Protein AF-A0A735MT97-F1 (afdb_monomer_lite)

Foldseek 3Di:
DPPDPVVLVVVLVVQAVDDQCNDPVDNRTYAPCPPANPPDDDDQVVSQVRSFVNSVVDPQFPGKGWDWDADPVRDIDTDIDTDGD

Structure (mmCIF, N/CA/C/O backbone):
data_AF-A0A735MT97-F1
#
_entry.id   AF-A0A735MT97-F1
#
loop_
_atom_site.group_PDB
_atom_site.id
_atom_site.type_symbol
_atom_site.label_atom_id
_atom_site.label_alt_id
_atom_site.label_comp_id
_atom_site.label_asym_id
_atom_site.label_entity_id
_atom_site.label_seq_id
_atom_site.pdbx_PDB_ins_code
_atom_site.Cartn_x
_atom_site.Cartn_y
_atom_site.Cartn_z
_atom_site.occupancy
_atom_site.B_iso_or_equiv
_atom_site.auth_seq_id
_atom_s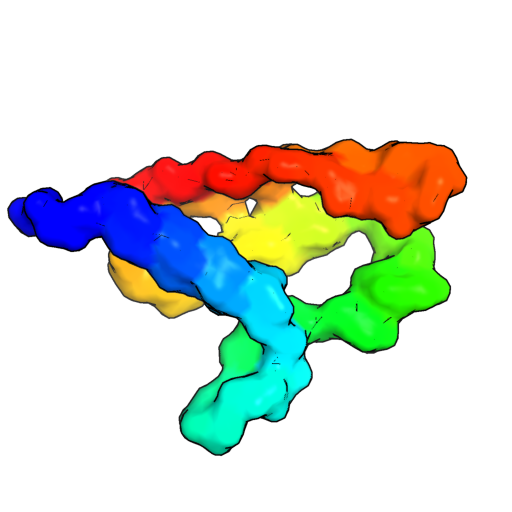ite.auth_comp_id
_atom_site.auth_asym_id
_atom_site.auth_atom_id
_atom_site.pdbx_PDB_model_num
ATOM 1 N N . ILE A 1 1 ? -11.577 11.826 18.853 1.00 40.75 1 ILE A N 1
ATOM 2 C CA . ILE A 1 1 ? -10.579 10.815 18.456 1.00 40.75 1 ILE A CA 1
ATOM 3 C C . ILE A 1 1 ? -9.639 11.485 17.472 1.00 40.75 1 ILE A C 1
ATOM 5 O O . ILE A 1 1 ? -9.994 11.704 16.331 1.00 40.75 1 ILE A O 1
ATOM 9 N N . THR A 1 2 ? -8.519 11.993 17.967 1.00 50.38 2 THR A N 1
ATOM 10 C CA . THR A 1 2 ? -7.477 12.615 17.141 1.00 50.38 2 THR A CA 1
ATOM 11 C C . THR A 1 2 ? -6.177 12.310 17.849 1.00 50.38 2 THR A C 1
ATOM 13 O O . THR A 1 2 ? -5.601 13.179 18.492 1.00 50.38 2 THR A O 1
ATOM 16 N N . ASP A 1 3 ? -5.768 11.048 17.820 1.00 54.19 3 ASP A N 1
ATOM 17 C CA . ASP A 1 3 ? -4.447 10.688 18.317 1.00 54.19 3 ASP A CA 1
ATOM 18 C C . ASP A 1 3 ? -3.551 10.474 17.097 1.00 54.19 3 ASP A C 1
ATOM 20 O O . ASP A 1 3 ? -3.333 9.376 16.609 1.00 54.19 3 ASP A O 1
ATOM 24 N N . ASN A 1 4 ? -3.121 11.615 16.554 1.00 73.94 4 ASN A N 1
ATOM 25 C CA . ASN A 1 4 ? -2.111 11.783 15.515 1.00 73.94 4 ASN A CA 1
ATOM 26 C C . ASN A 1 4 ? -2.465 11.302 14.079 1.00 73.94 4 ASN A C 1
ATOM 28 O O . ASN A 1 4 ? -2.167 10.165 13.715 1.00 73.94 4 ASN A O 1
ATOM 32 N N . PRO A 1 5 ? -2.954 12.186 13.179 1.00 76.25 5 PRO A N 1
ATOM 33 C CA . PRO A 1 5 ? -3.166 11.840 11.763 1.00 76.25 5 PRO A CA 1
ATOM 34 C C . PRO A 1 5 ? -1.885 11.373 11.046 1.00 76.25 5 PRO A C 1
ATOM 36 O O . PRO A 1 5 ? -1.957 10.672 10.037 1.00 76.25 5 PRO A O 1
ATOM 39 N N . HIS A 1 6 ? -0.701 11.717 11.568 1.00 82.44 6 HIS A N 1
ATOM 40 C CA . HIS A 1 6 ? 0.559 11.193 11.046 1.00 82.44 6 HIS A CA 1
ATOM 41 C C . HIS A 1 6 ? 0.777 9.718 11.392 1.00 82.44 6 HIS A C 1
ATOM 43 O O . HIS A 1 6 ? 1.409 9.024 10.602 1.00 82.44 6 HIS A O 1
ATOM 49 N N . ALA A 1 7 ? 0.242 9.230 12.516 1.00 85.88 7 ALA A N 1
ATOM 50 C CA . ALA A 1 7 ? 0.310 7.815 12.872 1.00 85.88 7 ALA A CA 1
ATOM 51 C C . ALA A 1 7 ? -0.507 6.975 11.882 1.00 85.88 7 ALA A C 1
ATOM 53 O O . ALA A 1 7 ? 0.020 6.024 11.319 1.00 85.88 7 ALA A O 1
ATOM 54 N N . VAL A 1 8 ? -1.729 7.409 11.550 1.00 86.81 8 VAL A N 1
ATOM 55 C CA . VAL A 1 8 ? -2.559 6.741 10.530 1.00 86.81 8 VAL A CA 1
ATOM 56 C C . VAL A 1 8 ? -1.855 6.728 9.170 1.00 86.81 8 VAL A C 1
ATOM 58 O O . VAL A 1 8 ? -1.796 5.698 8.501 1.00 86.81 8 VAL A O 1
ATOM 61 N N . ALA A 1 9 ? -1.263 7.855 8.763 1.00 87.88 9 ALA A N 1
ATOM 62 C CA . ALA A 1 9 ? -0.497 7.917 7.521 1.00 87.88 9 ALA A CA 1
ATOM 63 C C . ALA A 1 9 ? 0.724 6.977 7.536 1.00 87.88 9 ALA A C 1
ATOM 65 O O . ALA A 1 9 ? 1.046 6.374 6.511 1.00 87.88 9 ALA A O 1
ATOM 66 N N . GLN A 1 10 ? 1.392 6.841 8.683 1.00 89.75 10 GLN A N 1
ATOM 67 C CA . GLN A 1 10 ? 2.530 5.944 8.852 1.00 89.75 10 GLN A CA 1
ATOM 68 C C . GLN A 1 10 ? 2.103 4.474 8.799 1.00 89.75 10 GLN A C 1
ATOM 70 O O . GLN A 1 10 ? 2.748 3.701 8.096 1.00 89.75 10 GLN A O 1
ATOM 75 N N . ASP A 1 11 ? 1.004 4.099 9.448 1.00 89.75 11 ASP A N 1
ATOM 76 C CA . ASP A 1 11 ? 0.462 2.736 9.403 1.00 89.75 11 ASP A CA 1
ATOM 77 C C . ASP A 1 11 ? 0.090 2.336 7.974 1.00 89.75 11 ASP A C 1
ATOM 79 O O . ASP A 1 11 ? 0.464 1.260 7.502 1.00 89.75 11 ASP A O 1
ATOM 83 N N . VAL A 1 12 ? -0.565 3.240 7.241 1.00 91.00 12 VAL A N 1
ATOM 84 C CA . VAL A 1 12 ? -0.886 3.044 5.822 1.00 91.00 12 VAL A CA 1
ATOM 85 C C . VAL A 1 12 ? 0.386 2.891 4.986 1.00 91.00 12 VAL A C 1
ATOM 87 O O . VAL A 1 12 ? 0.456 2.008 4.129 1.00 91.00 12 VAL A O 1
ATOM 90 N N . ALA A 1 13 ? 1.405 3.721 5.225 1.00 91.19 13 ALA A N 1
ATOM 91 C CA . ALA A 1 13 ? 2.676 3.638 4.509 1.00 91.19 13 ALA A CA 1
ATOM 92 C C . ALA A 1 13 ? 3.410 2.318 4.788 1.00 91.19 13 ALA A C 1
ATOM 94 O O . ALA A 1 13 ? 3.943 1.709 3.857 1.00 91.19 13 ALA A O 1
ATOM 95 N N . CYS A 1 14 ? 3.399 1.855 6.039 1.00 91.56 14 CYS A N 1
ATOM 96 C CA . CYS A 1 14 ? 3.938 0.560 6.436 1.00 91.56 14 CYS A CA 1
ATOM 97 C C . CYS A 1 14 ? 3.202 -0.573 5.715 1.00 91.56 14 CYS A C 1
ATOM 99 O O . CYS A 1 14 ? 3.847 -1.346 5.013 1.00 91.56 14 CYS A O 1
ATOM 101 N N . ALA A 1 15 ? 1.867 -0.608 5.784 1.00 90.69 15 ALA A N 1
ATOM 102 C CA . ALA A 1 15 ? 1.049 -1.632 5.130 1.00 90.69 15 ALA A CA 1
ATOM 103 C C . ALA A 1 15 ? 1.267 -1.685 3.608 1.00 90.69 15 ALA A C 1
ATOM 105 O O . ALA A 1 15 ? 1.386 -2.762 3.027 1.00 90.69 15 ALA A O 1
ATOM 106 N N . CYS A 1 16 ? 1.387 -0.525 2.956 1.00 91.38 16 CYS A N 1
ATOM 107 C CA . CYS A 1 16 ? 1.674 -0.447 1.523 1.00 91.38 16 CYS A CA 1
ATOM 108 C C . CYS A 1 16 ? 3.111 -0.866 1.171 1.00 91.38 16 CYS A C 1
ATOM 110 O O . CYS A 1 16 ? 3.371 -1.255 0.034 1.00 91.38 16 CYS A O 1
ATOM 112 N N . SER A 1 17 ? 4.056 -0.760 2.105 1.00 91.38 17 SER A N 1
ATOM 113 C CA . SER A 1 17 ? 5.456 -1.152 1.887 1.00 91.38 17 SER A CA 1
ATOM 114 C C . SER A 1 17 ? 5.698 -2.637 2.163 1.00 91.38 17 SER A C 1
ATOM 116 O O . SER A 1 17 ? 6.659 -3.199 1.642 1.00 91.38 17 SER A O 1
ATOM 118 N N . THR A 1 18 ? 4.828 -3.274 2.949 1.00 91.94 18 THR A N 1
ATOM 119 C CA . THR A 1 18 ? 4.888 -4.702 3.267 1.00 91.94 18 THR A CA 1
ATOM 120 C C . THR A 1 18 ? 4.609 -5.557 2.035 1.00 91.94 18 THR A C 1
ATOM 122 O O . THR A 1 18 ? 3.676 -5.312 1.263 1.00 91.94 18 THR A O 1
ATOM 125 N N . PHE A 1 19 ? 5.409 -6.602 1.856 1.00 91.12 19 PHE A N 1
ATOM 126 C CA . PHE A 1 19 ? 5.193 -7.599 0.816 1.00 91.12 19 PHE A CA 1
ATOM 127 C C . PHE A 1 19 ? 4.113 -8.585 1.257 1.00 91.12 19 PHE A C 1
ATOM 129 O O . PHE A 1 19 ? 4.071 -9.006 2.411 1.00 91.12 19 PHE A O 1
ATOM 136 N N . LEU A 1 20 ? 3.251 -8.996 0.326 1.00 91.62 20 LEU A N 1
ATOM 137 C CA . LEU A 1 20 ? 2.223 -9.995 0.612 1.00 91.62 20 LEU A CA 1
ATOM 138 C C . LEU A 1 20 ? 2.856 -11.262 1.208 1.00 91.62 20 LEU A C 1
ATOM 140 O O . LEU A 1 20 ? 3.711 -11.885 0.573 1.00 91.62 20 LEU A O 1
ATOM 144 N N . GLY A 1 21 ? 2.413 -11.646 2.406 1.00 87.88 21 GLY A N 1
ATOM 145 C CA . GLY A 1 21 ? 2.914 -12.825 3.116 1.00 87.88 21 GLY A CA 1
ATOM 146 C C . GLY A 1 21 ? 4.201 -12.611 3.920 1.00 87.88 21 GLY A C 1
ATOM 147 O O . GLY A 1 21 ? 4.687 -13.561 4.527 1.00 87.88 21 GLY A O 1
ATOM 148 N N . GLU A 1 22 ? 4.755 -11.396 3.950 1.00 90.12 22 GLU A N 1
ATOM 149 C CA . GLU A 1 22 ? 5.931 -11.054 4.768 1.00 90.12 22 GLU A CA 1
ATOM 150 C C . GLU A 1 22 ? 5.615 -11.098 6.266 1.00 90.12 22 GLU A C 1
ATOM 152 O O . GLU A 1 22 ? 6.445 -11.495 7.086 1.00 90.12 22 GLU A O 1
ATOM 157 N N . CYS A 1 23 ? 4.398 -10.701 6.631 1.00 87.56 23 CYS A N 1
ATOM 158 C CA . CYS A 1 23 ? 3.983 -10.640 8.016 1.00 87.56 23 CYS A CA 1
ATOM 159 C C . CYS A 1 23 ? 3.648 -12.038 8.559 1.00 87.56 23 CYS A C 1
ATOM 161 O O . CYS A 1 23 ? 2.713 -12.697 8.106 1.00 87.56 23 CYS A O 1
ATOM 163 N N . TRP A 1 24 ? 4.402 -12.490 9.568 1.00 87.25 24 TRP A N 1
ATOM 164 C CA . TRP A 1 24 ? 4.285 -13.853 10.101 1.00 87.25 24 TRP A CA 1
ATOM 165 C C . TRP A 1 24 ? 2.935 -14.143 10.774 1.00 87.25 24 TRP A C 1
ATOM 167 O O . TRP A 1 24 ? 2.438 -15.264 10.689 1.00 87.25 24 TRP A O 1
ATOM 177 N N . TYR A 1 25 ? 2.333 -13.144 1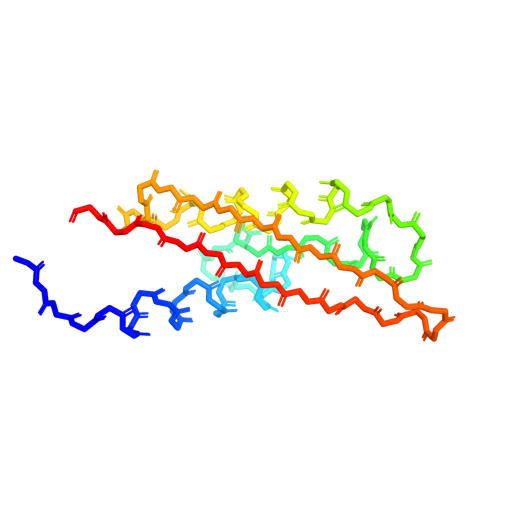1.427 1.00 87.69 25 TYR A N 1
ATOM 178 C CA . TYR A 1 25 ? 1.035 -13.292 12.095 1.00 87.69 25 TYR A CA 1
ATOM 179 C C . TYR A 1 25 ? -0.161 -13.064 11.158 1.00 87.69 25 TYR A C 1
ATOM 181 O O . TYR A 1 25 ? -1.259 -13.522 11.464 1.00 87.69 25 TYR A O 1
ATOM 189 N N . ASP A 1 26 ? 0.042 -12.387 10.024 1.00 84.69 26 ASP A N 1
ATOM 190 C CA . ASP A 1 26 ? -0.989 -12.149 9.014 1.00 84.69 26 ASP A CA 1
ATOM 191 C C . ASP A 1 26 ? -0.405 -12.222 7.599 1.00 84.69 26 ASP A C 1
ATOM 193 O O . ASP A 1 26 ? 0.017 -11.231 7.001 1.00 84.69 26 ASP A O 1
ATOM 197 N N . SER A 1 27 ? -0.444 -13.426 7.033 1.00 86.12 27 SER A N 1
ATOM 198 C CA . SER A 1 27 ? 0.030 -13.682 5.670 1.00 86.12 27 SER A CA 1
ATOM 199 C C . SER A 1 27 ? -0.847 -13.069 4.565 1.00 86.12 27 SER A C 1
ATOM 201 O O . SER A 1 27 ? -0.474 -13.122 3.392 1.00 86.12 27 SER A O 1
ATOM 203 N N . THR A 1 28 ? -2.004 -12.491 4.910 1.00 86.50 28 THR A N 1
ATOM 204 C CA . THR A 1 28 ? -2.927 -11.857 3.954 1.00 86.50 28 THR A CA 1
ATOM 205 C C . THR A 1 28 ? -2.699 -10.352 3.798 1.00 86.50 28 THR A C 1
ATOM 207 O O . THR A 1 28 ? -3.282 -9.727 2.904 1.00 86.50 28 THR A O 1
ATOM 210 N N . SER A 1 29 ? -1.847 -9.775 4.647 1.00 85.69 29 SER A N 1
ATOM 211 C CA . SER A 1 29 ? -1.466 -8.367 4.609 1.00 85.69 29 SER A CA 1
ATOM 212 C C . SER A 1 29 ? -0.311 -8.115 3.638 1.00 85.69 29 SER A C 1
ATOM 214 O O . SER A 1 29 ? 0.585 -8.953 3.484 1.00 85.69 29 SER A O 1
ATOM 216 N N . GLY A 1 30 ? -0.335 -6.947 2.995 1.00 89.38 30 GLY A N 1
ATOM 217 C CA . GLY A 1 30 ? 0.724 -6.463 2.120 1.00 89.38 30 GLY A CA 1
ATOM 218 C C . GLY A 1 30 ? 0.404 -6.586 0.634 1.00 89.38 30 GLY A C 1
ATOM 219 O O . GLY A 1 30 ? -0.605 -7.145 0.202 1.00 89.38 30 GLY A O 1
ATOM 220 N N . ILE A 1 31 ? 1.307 -6.050 -0.181 1.00 91.12 31 ILE A N 1
ATOM 221 C CA . ILE A 1 31 ? 1.122 -5.934 -1.625 1.00 91.12 31 ILE A CA 1
ATOM 222 C C . ILE A 1 31 ? 1.840 -7.074 -2.353 1.00 91.12 31 ILE A C 1
ATOM 224 O O . ILE A 1 31 ? 3.000 -7.375 -2.049 1.00 91.12 31 ILE A O 1
ATOM 228 N N . PRO A 1 32 ? 1.209 -7.699 -3.368 1.00 89.75 32 PRO A N 1
ATOM 229 C CA . PRO A 1 32 ? 1.828 -8.722 -4.211 1.00 89.75 32 PRO A CA 1
ATOM 230 C C . PRO A 1 32 ? 2.859 -8.119 -5.183 1.00 89.75 32 PRO A C 1
ATOM 232 O O . PRO A 1 32 ? 2.728 -8.221 -6.406 1.00 89.75 32 PRO A O 1
ATOM 235 N N . TYR A 1 33 ? 3.904 -7.485 -4.647 1.00 88.56 33 TYR A N 1
ATOM 236 C CA . TYR A 1 33 ? 4.926 -6.802 -5.432 1.00 88.56 33 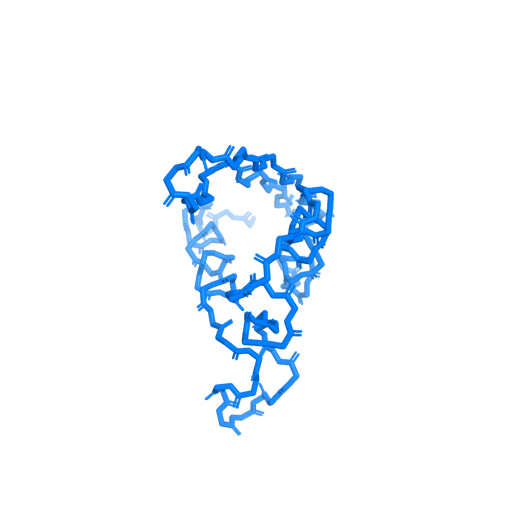TYR A CA 1
ATOM 237 C C . TYR A 1 33 ? 5.603 -7.753 -6.418 1.00 88.56 33 TYR A C 1
ATOM 239 O O . TYR A 1 33 ? 5.661 -7.439 -7.602 1.00 88.56 33 TYR A O 1
ATOM 247 N N . TRP A 1 34 ? 6.037 -8.936 -5.978 1.00 86.25 34 TRP A N 1
ATOM 248 C CA . TRP A 1 34 ? 6.769 -9.872 -6.840 1.00 86.25 34 TRP A CA 1
ATOM 249 C C . TRP A 1 34 ? 5.942 -10.522 -7.940 1.00 86.25 34 TRP A C 1
ATOM 251 O O . TRP A 1 34 ? 6.469 -10.799 -9.009 1.00 86.25 34 TRP A O 1
ATOM 261 N N . SER A 1 35 ? 4.666 -10.793 -7.684 1.00 84.69 35 SER A N 1
ATOM 262 C CA . SER A 1 35 ? 3.831 -11.532 -8.633 1.00 84.69 35 SER A CA 1
ATOM 263 C C . SER A 1 35 ? 3.077 -10.631 -9.605 1.00 84.69 35 SER A C 1
ATOM 265 O O . SER A 1 35 ? 2.595 -11.124 -10.624 1.00 84.69 35 SER A O 1
ATOM 267 N N . ARG A 1 36 ? 2.915 -9.335 -9.292 1.00 81.94 36 ARG A N 1
ATOM 268 C CA . ARG A 1 36 ? 2.060 -8.430 -10.080 1.00 81.94 36 ARG A CA 1
ATOM 269 C C . ARG A 1 36 ? 2.665 -7.070 -10.422 1.00 81.94 36 ARG A C 1
ATOM 271 O O . ARG A 1 36 ? 2.140 -6.426 -11.327 1.00 81.94 36 ARG A O 1
ATOM 278 N N . ILE A 1 37 ? 3.714 -6.610 -9.733 1.00 85.38 37 ILE A N 1
ATOM 279 C CA . ILE A 1 37 ? 4.201 -5.223 -9.866 1.00 85.38 37 ILE A CA 1
ATOM 280 C C . ILE A 1 37 ? 5.663 -5.174 -10.317 1.00 85.38 37 ILE A C 1
ATOM 282 O O . ILE A 1 37 ? 5.955 -4.715 -11.420 1.00 85.38 37 ILE A O 1
ATOM 286 N N . LEU A 1 38 ? 6.585 -5.644 -9.481 1.00 85.81 38 LEU A N 1
ATOM 287 C CA . LEU A 1 38 ? 8.018 -5.642 -9.751 1.00 85.81 38 LEU A CA 1
ATOM 288 C C . LEU A 1 38 ? 8.359 -6.666 -10.835 1.00 85.81 38 LEU A C 1
ATOM 290 O O . LEU A 1 38 ? 7.833 -7.772 -10.843 1.00 85.81 38 LEU A O 1
ATOM 294 N N . GLY A 1 39 ? 9.238 -6.292 -11.767 1.00 84.50 39 GLY A N 1
ATOM 295 C CA . GLY A 1 39 ? 9.591 -7.135 -12.919 1.00 84.50 39 GLY A CA 1
ATOM 296 C C . GLY A 1 39 ? 8.541 -7.155 -14.038 1.00 84.50 39 GLY A C 1
ATOM 297 O O . GLY A 1 39 ? 8.804 -7.698 -15.110 1.00 84.50 39 GLY A O 1
ATOM 298 N N . HIS A 1 40 ? 7.394 -6.505 -13.832 1.00 84.00 40 HIS A N 1
ATOM 299 C CA . HIS A 1 40 ? 6.311 -6.387 -14.802 1.00 84.00 40 HIS A CA 1
ATOM 300 C C . HIS A 1 40 ? 6.129 -4.933 -15.265 1.00 84.00 40 HIS A C 1
ATOM 302 O O . HIS A 1 40 ? 6.719 -4.004 -14.716 1.00 84.00 40 HIS A O 1
ATOM 308 N N . TRP A 1 41 ? 5.298 -4.735 -16.292 1.00 82.94 41 TRP A N 1
ATOM 309 C CA . TRP A 1 41 ? 4.806 -3.417 -16.716 1.00 82.94 41 TRP A CA 1
ATOM 310 C C . TRP A 1 41 ? 3.313 -3.291 -16.382 1.00 82.94 41 TRP A C 1
ATOM 312 O O . TRP A 1 41 ? 2.474 -3.3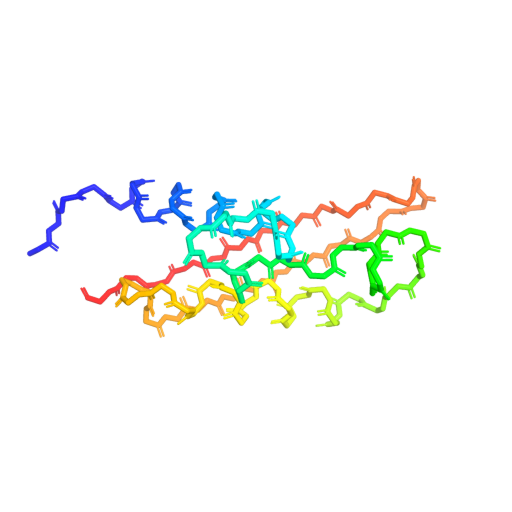39 -17.285 1.00 82.94 41 TRP A O 1
ATOM 322 N N . PRO A 1 42 ? 2.947 -3.202 -15.089 1.00 82.25 42 PRO A N 1
ATOM 323 C CA . PRO A 1 42 ? 1.557 -3.020 -14.708 1.00 82.25 42 PRO A CA 1
ATOM 324 C C . PRO A 1 42 ? 1.068 -1.639 -15.159 1.00 82.25 42 PRO A C 1
ATOM 326 O O . PRO A 1 42 ? 1.796 -0.647 -15.100 1.00 82.25 42 PRO A O 1
ATOM 329 N N . GLY A 1 43 ? -0.196 -1.555 -15.573 1.00 86.19 43 GLY A N 1
ATOM 330 C CA . GLY A 1 43 ? -0.845 -0.260 -15.754 1.00 86.19 43 GLY A CA 1
ATOM 331 C C . GLY A 1 43 ? -0.912 0.500 -14.426 1.00 86.19 43 GLY A C 1
ATOM 332 O O . GLY A 1 43 ? -1.104 -0.103 -13.367 1.00 86.19 43 GLY A O 1
ATOM 333 N N . THR A 1 44 ? -0.810 1.830 -14.470 1.00 89.50 44 THR A N 1
ATOM 334 C CA . THR A 1 44 ? -0.885 2.689 -13.272 1.00 89.50 44 THR A CA 1
ATOM 335 C C . THR A 1 44 ? -2.176 2.479 -12.481 1.00 89.50 44 THR A C 1
ATOM 337 O O . THR A 1 44 ? -2.148 2.522 -11.255 1.00 89.50 44 THR A O 1
ATOM 340 N N . GLN A 1 45 ? -3.296 2.170 -13.149 1.00 89.69 45 GLN A N 1
ATOM 341 C CA . GLN A 1 45 ? -4.555 1.838 -12.471 1.00 89.69 45 GLN A CA 1
ATOM 342 C C . GLN A 1 45 ? -4.446 0.601 -11.572 1.00 89.69 45 GLN A C 1
ATOM 344 O O . GLN A 1 45 ? -5.021 0.606 -10.488 1.00 89.69 45 GLN A O 1
ATOM 349 N N . LEU A 1 46 ? -3.714 -0.440 -11.986 1.00 89.56 46 LEU A N 1
ATOM 350 C CA . LEU A 1 46 ? -3.570 -1.658 -11.184 1.00 89.56 46 LEU A CA 1
ATOM 351 C C . LEU A 1 46 ? -2.801 -1.365 -9.895 1.00 89.56 46 LEU A C 1
ATOM 353 O O . LEU A 1 46 ? -3.217 -1.782 -8.816 1.00 89.56 46 LEU A O 1
ATOM 357 N N . VAL A 1 47 ? -1.706 -0.613 -10.007 1.00 90.12 47 VAL A N 1
ATOM 358 C CA . VAL A 1 47 ? -0.892 -0.203 -8.857 1.00 90.12 47 VAL A CA 1
ATOM 359 C C . VAL A 1 47 ? -1.712 0.689 -7.922 1.00 90.12 47 VAL A C 1
ATOM 361 O O . VAL A 1 47 ? -1.773 0.421 -6.725 1.00 90.12 47 VAL A O 1
ATOM 364 N N . ASN A 1 48 ? -2.429 1.674 -8.476 1.00 92.44 48 ASN A N 1
ATOM 365 C CA . ASN A 1 48 ? -3.318 2.547 -7.710 1.00 92.44 48 ASN A CA 1
ATOM 366 C C . ASN A 1 48 ? -4.386 1.759 -6.949 1.00 92.44 48 ASN A C 1
ATOM 368 O O . ASN A 1 48 ? -4.613 2.040 -5.775 1.00 92.44 48 ASN A O 1
ATOM 372 N N . ALA A 1 49 ? -5.062 0.814 -7.606 1.00 92.44 49 ALA A N 1
ATOM 373 C CA . ALA A 1 49 ? -6.124 0.024 -6.992 1.00 92.44 49 ALA A CA 1
ATOM 374 C C . ALA A 1 49 ? -5.576 -0.889 -5.889 1.00 92.44 49 ALA A C 1
ATOM 376 O O . ALA A 1 49 ? -6.155 -0.946 -4.812 1.00 92.44 49 ALA A O 1
ATOM 377 N N . THR A 1 50 ? -4.431 -1.534 -6.127 1.00 91.81 50 THR A N 1
ATOM 378 C CA . THR A 1 50 ? -3.806 -2.431 -5.144 1.00 91.81 50 THR A CA 1
ATOM 379 C C . THR A 1 50 ? -3.393 -1.664 -3.883 1.00 91.81 50 THR A C 1
ATOM 381 O O . THR A 1 50 ? -3.726 -2.080 -2.779 1.00 91.81 50 THR A O 1
ATOM 384 N N . LEU A 1 51 ? -2.754 -0.496 -4.038 1.00 91.56 51 LEU A N 1
ATOM 385 C CA . LEU A 1 51 ? -2.380 0.377 -2.915 1.00 91.56 51 LEU A CA 1
ATOM 386 C C . LEU A 1 51 ? -3.605 0.883 -2.138 1.00 91.56 51 LEU A C 1
ATOM 388 O O . LEU A 1 51 ? -3.592 0.917 -0.912 1.00 91.56 51 LEU A O 1
ATOM 392 N N . GLN A 1 52 ? -4.678 1.260 -2.840 1.00 93.88 52 GLN A N 1
ATOM 393 C CA . GLN A 1 52 ? -5.923 1.700 -2.197 1.00 93.88 52 GLN A CA 1
ATOM 394 C C . GLN A 1 52 ? -6.594 0.571 -1.417 1.00 93.88 52 GLN A C 1
ATOM 396 O O . GLN A 1 52 ? -7.065 0.798 -0.308 1.00 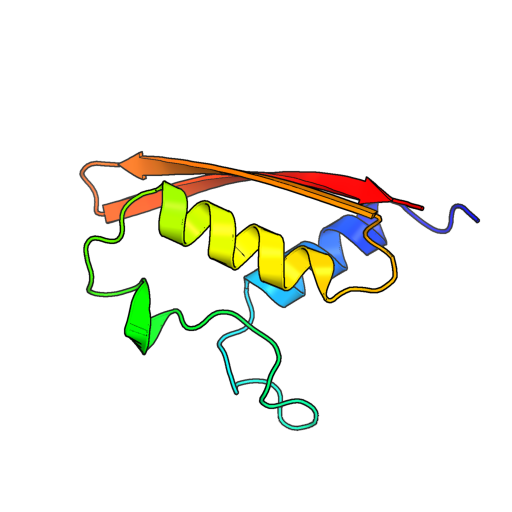93.88 52 GLN A O 1
ATOM 401 N N . GLN A 1 53 ? -6.631 -0.638 -1.979 1.00 92.44 53 GLN A N 1
ATOM 402 C CA . GLN A 1 53 ? -7.228 -1.794 -1.319 1.00 92.44 53 GLN A CA 1
ATOM 403 C C . GLN A 1 53 ? -6.485 -2.166 -0.038 1.00 92.44 53 GLN A C 1
ATOM 405 O O . GLN A 1 53 ? -7.143 -2.413 0.967 1.00 92.44 53 GLN A O 1
ATOM 410 N N . GLU A 1 54 ? -5.149 -2.153 -0.042 1.00 91.50 54 GLU A N 1
ATOM 411 C CA . GLU A 1 54 ? -4.379 -2.391 1.185 1.00 91.50 54 GLU A CA 1
ATOM 412 C C . GLU A 1 54 ? -4.600 -1.292 2.227 1.00 91.50 54 GLU A C 1
ATOM 414 O O . GLU A 1 54 ? -4.800 -1.600 3.398 1.00 91.50 54 GLU A O 1
ATOM 419 N N . ALA A 1 55 ? -4.648 -0.021 1.817 1.00 91.06 55 ALA A N 1
ATOM 420 C CA . ALA A 1 55 ? -4.925 1.081 2.739 1.00 91.06 55 ALA A CA 1
ATOM 421 C C . ALA A 1 55 ? -6.306 0.954 3.411 1.00 91.06 55 ALA A C 1
ATOM 423 O O . ALA A 1 55 ? -6.436 1.243 4.596 1.00 91.06 55 ALA A O 1
ATOM 424 N N . LEU A 1 56 ? -7.320 0.481 2.680 1.00 91.25 56 LEU A N 1
ATOM 425 C CA . LEU A 1 56 ? -8.682 0.274 3.190 1.00 91.25 56 LEU A CA 1
ATOM 426 C C . LEU A 1 56 ? -8.833 -0.954 4.103 1.00 91.25 56 LEU A C 1
ATOM 428 O O . LEU A 1 56 ? -9.875 -1.103 4.737 1.00 91.25 56 LEU A O 1
ATOM 432 N N . LYS A 1 57 ? -7.833 -1.845 4.187 1.00 89.38 57 LYS A N 1
ATOM 433 C CA . LYS A 1 57 ? -7.851 -2.938 5.177 1.00 89.38 57 LYS A CA 1
ATOM 434 C C . LYS A 1 57 ? -7.671 -2.417 6.603 1.00 89.38 57 LYS A C 1
ATOM 436 O O . LYS A 1 57 ? -8.074 -3.092 7.549 1.00 89.38 57 LYS A O 1
ATOM 441 N N . LEU A 1 58 ? -7.057 -1.244 6.764 1.00 87.62 58 LEU A N 1
ATOM 442 C CA . LEU A 1 58 ? -6.870 -0.626 8.069 1.00 87.62 58 LEU A CA 1
ATOM 443 C C . LEU A 1 58 ? -8.201 -0.031 8.554 1.00 87.62 58 LEU A C 1
ATOM 445 O O . LEU A 1 58 ? -8.800 0.776 7.845 1.00 87.62 58 LEU A O 1
ATOM 449 N N . PRO A 1 59 ? -8.661 -0.372 9.772 1.00 86.06 59 PRO A N 1
ATOM 450 C CA . PRO A 1 59 ? -9.967 0.060 10.274 1.00 86.06 59 PRO A CA 1
ATOM 451 C C . PRO A 1 59 ? -10.062 1.572 10.518 1.00 86.06 59 PRO A C 1
ATOM 453 O O . PRO A 1 59 ? -11.158 2.099 10.671 1.00 86.06 59 PRO A O 1
ATOM 456 N N . THR A 1 60 ? -8.924 2.263 10.569 1.00 85.25 60 THR A N 1
ATOM 457 C CA . THR A 1 60 ? -8.806 3.715 10.749 1.00 85.25 60 THR A CA 1
ATOM 458 C C . THR A 1 60 ? -8.987 4.503 9.448 1.00 85.25 60 THR A C 1
ATOM 460 O O . THR A 1 60 ? -9.087 5.724 9.477 1.00 85.25 60 THR A O 1
ATOM 463 N N . VAL A 1 61 ? -9.038 3.841 8.286 1.00 87.50 61 VAL A N 1
ATOM 464 C CA . VAL A 1 61 ? -9.119 4.512 6.982 1.00 87.50 61 VAL A CA 1
ATOM 465 C C . VAL A 1 61 ? -10.531 4.402 6.414 1.00 87.50 61 VAL A C 1
ATOM 467 O O . VAL A 1 61 ? -10.992 3.324 6.053 1.00 87.50 61 VAL A O 1
ATOM 470 N N . SER A 1 62 ? -11.203 5.544 6.266 1.00 88.25 62 SER A N 1
ATOM 471 C CA . SER A 1 62 ? -12.541 5.643 5.666 1.00 88.25 62 SER A CA 1
ATOM 472 C C . SER A 1 62 ? -12.490 5.683 4.136 1.00 88.25 62 SER A C 1
ATOM 474 O O . SER A 1 62 ? -13.311 5.078 3.446 1.00 88.25 62 SER A O 1
ATOM 476 N N . ALA A 1 63 ? -11.499 6.386 3.580 1.00 88.94 63 ALA A N 1
ATOM 477 C CA . ALA A 1 63 ? -11.273 6.466 2.140 1.00 88.94 63 ALA A CA 1
ATOM 478 C C . ALA A 1 63 ? -9.780 6.562 1.808 1.00 88.94 63 ALA A C 1
ATOM 480 O O . ALA A 1 63 ? -9.009 7.187 2.536 1.00 88.94 63 ALA A O 1
ATOM 481 N N . ALA A 1 64 ? -9.383 5.993 0.669 1.00 91.50 64 ALA A N 1
ATOM 482 C CA . ALA A 1 64 ? -8.024 6.066 0.144 1.00 91.50 64 ALA A CA 1
ATOM 483 C C . ALA A 1 64 ? -8.054 6.344 -1.364 1.00 91.50 64 ALA A C 1
ATOM 485 O O . ALA A 1 64 ? -8.784 5.692 -2.105 1.00 91.50 64 ALA A O 1
ATOM 486 N N . ILE A 1 65 ? -7.250 7.302 -1.829 1.00 93.62 65 ILE A N 1
ATOM 487 C CA . ILE A 1 65 ? -7.114 7.664 -3.245 1.00 93.62 65 ILE A CA 1
ATOM 488 C C . ILE A 1 65 ? -5.629 7.685 -3.596 1.00 93.62 65 ILE A C 1
ATOM 490 O O . ILE A 1 65 ? -4.869 8.495 -3.061 1.00 93.62 65 ILE A O 1
ATOM 494 N N . CYS A 1 66 ? -5.215 6.818 -4.520 1.00 93.31 66 CYS A N 1
ATOM 495 C CA . CYS A 1 66 ? -3.828 6.717 -4.966 1.00 93.31 66 CYS A CA 1
ATOM 496 C C . CYS A 1 66 ? -3.659 7.248 -6.389 1.00 93.31 66 CYS A C 1
ATOM 498 O O . CYS A 1 66 ? -4.455 6.941 -7.280 1.00 93.31 66 CYS A O 1
ATOM 500 N N . GLN A 1 67 ? -2.603 8.029 -6.599 1.00 93.56 67 GLN A N 1
ATOM 501 C CA . GLN A 1 67 ? -2.204 8.546 -7.901 1.00 93.56 67 GLN A CA 1
ATOM 502 C C . GLN A 1 67 ? -0.711 8.294 -8.106 1.00 93.56 67 GLN A C 1
ATOM 504 O O . GLN A 1 67 ? 0.121 9.046 -7.596 1.00 93.56 67 GLN A O 1
ATOM 509 N N . VAL A 1 68 ? -0.382 7.238 -8.853 1.00 91.94 68 VAL A N 1
ATOM 510 C CA . VAL A 1 68 ? 0.990 6.928 -9.266 1.00 91.94 68 VAL A CA 1
ATOM 511 C C . VAL A 1 68 ? 1.270 7.297 -10.719 1.00 91.94 68 VAL A C 1
ATOM 513 O O . VAL A 1 68 ? 0.416 7.179 -11.602 1.00 91.94 68 VAL A O 1
ATOM 516 N N . THR A 1 69 ? 2.518 7.674 -10.955 1.00 89.38 69 THR A N 1
ATOM 517 C CA . THR A 1 69 ? 3.131 7.942 -12.248 1.00 89.38 69 THR A CA 1
ATOM 518 C C . THR A 1 69 ? 4.317 6.999 -12.411 1.00 89.38 69 THR A C 1
ATOM 520 O O . THR A 1 69 ? 5.105 6.801 -11.486 1.00 89.38 69 THR A O 1
ATOM 523 N N . VAL A 1 70 ? 4.439 6.401 -13.593 1.00 85.50 70 VAL A N 1
ATOM 524 C CA . VAL A 1 70 ? 5.570 5.535 -13.945 1.00 85.50 70 VAL A CA 1
ATOM 525 C C . VAL A 1 70 ? 6.519 6.337 -14.821 1.00 85.50 70 VAL A C 1
ATOM 527 O O . VAL A 1 70 ? 6.104 6.884 -15.843 1.00 85.50 70 VAL A O 1
ATOM 530 N N . ASP A 1 71 ? 7.784 6.401 -14.425 1.00 84.12 71 ASP A N 1
ATOM 531 C CA . ASP A 1 71 ? 8.835 7.019 -15.223 1.00 84.12 71 ASP A CA 1
ATOM 532 C C . ASP A 1 71 ? 9.501 6.012 -16.179 1.00 84.12 71 ASP A C 1
ATOM 534 O O . ASP A 1 71 ? 9.472 4.793 -15.979 1.00 84.12 71 ASP A O 1
ATOM 538 N N . LYS A 1 72 ? 10.163 6.530 -17.219 1.00 78.69 72 LYS A N 1
ATOM 539 C CA . LYS A 1 72 ? 10.942 5.755 -18.195 1.00 78.69 72 LYS A CA 1
ATOM 540 C C . LYS A 1 72 ? 12.052 4.927 -17.542 1.00 78.69 72 LYS A C 1
ATOM 542 O O . LYS A 1 72 ? 12.426 3.894 -18.094 1.00 78.69 72 LYS A O 1
ATOM 547 N N . ALA A 1 73 ? 12.534 5.327 -16.365 1.00 82.75 73 ALA A N 1
ATOM 548 C CA . ALA A 1 73 ? 13.505 4.576 -15.572 1.00 82.75 73 ALA A CA 1
ATOM 549 C C . ALA A 1 73 ? 12.921 3.361 -14.815 1.00 82.75 73 ALA A C 1
ATOM 551 O O . ALA A 1 73 ? 13.626 2.768 -14.004 1.00 82.75 73 ALA A O 1
ATOM 552 N N . ARG A 1 74 ? 11.661 2.960 -15.072 1.00 82.25 74 ARG A N 1
ATOM 553 C CA . ARG A 1 74 ? 10.936 1.893 -14.339 1.00 82.25 74 ARG A CA 1
ATOM 554 C C . ARG A 1 74 ? 10.750 2.195 -12.849 1.00 82.25 74 ARG A C 1
ATOM 556 O O . ARG A 1 74 ? 10.621 1.286 -12.034 1.00 82.25 74 ARG A O 1
ATOM 563 N N . THR A 1 75 ? 10.691 3.478 -12.514 1.00 84.38 75 THR A N 1
ATOM 564 C CA . THR A 1 75 ? 10.407 3.953 -11.161 1.00 84.38 75 THR A CA 1
ATOM 565 C C . THR A 1 75 ? 8.944 4.358 -11.076 1.00 84.38 75 THR A C 1
ATOM 567 O O . THR A 1 75 ? 8.456 5.100 -11.930 1.00 84.38 75 THR A O 1
ATOM 570 N N . VAL A 1 76 ? 8.249 3.884 -10.044 1.00 86.44 76 VAL A N 1
ATOM 571 C CA . VAL A 1 76 ? 6.877 4.298 -9.740 1.00 86.44 76 VAL A CA 1
ATOM 572 C C . VAL A 1 76 ? 6.926 5.304 -8.600 1.00 86.44 76 VAL A C 1
ATOM 574 O O . VAL A 1 76 ? 7.433 4.996 -7.525 1.00 86.44 76 VAL A O 1
ATOM 577 N N . THR A 1 77 ? 6.414 6.506 -8.831 1.00 89.12 77 THR A N 1
ATOM 578 C CA . THR A 1 77 ? 6.287 7.550 -7.807 1.00 89.12 77 THR A CA 1
ATOM 579 C C . THR A 1 77 ? 4.850 8.033 -7.753 1.00 89.12 77 THR A C 1
ATOM 581 O O . THR A 1 77 ? 4.116 7.935 -8.732 1.00 89.12 77 THR A O 1
ATOM 584 N N . GLY A 1 78 ? 4.398 8.533 -6.609 1.00 90.50 78 GLY A N 1
ATOM 585 C CA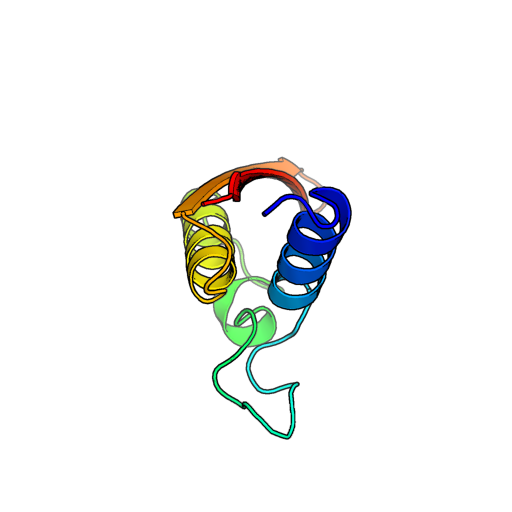 . GLY A 1 78 ? 3.006 8.937 -6.485 1.00 90.50 78 GLY A CA 1
ATOM 586 C C . GLY A 1 78 ? 2.646 9.478 -5.121 1.00 90.50 78 GLY A C 1
ATOM 587 O O . GLY A 1 78 ? 3.493 9.606 -4.238 1.00 90.50 78 GLY A O 1
ATOM 588 N N . VAL A 1 79 ? 1.364 9.790 -4.971 1.00 92.69 79 VAL A N 1
ATOM 589 C CA . VAL A 1 79 ? 0.779 10.263 -3.717 1.00 92.69 79 VAL A CA 1
ATOM 590 C C . VAL A 1 79 ? -0.437 9.407 -3.385 1.00 92.69 79 VAL A C 1
ATOM 592 O O . VAL A 1 79 ? -1.306 9.188 -4.232 1.00 92.69 79 VAL A O 1
ATOM 595 N N . LEU A 1 80 ? -0.501 8.946 -2.137 1.00 91.75 80 LEU A N 1
ATOM 596 C CA . LEU A 1 80 ? -1.663 8.291 -1.549 1.00 91.75 80 LEU A CA 1
ATOM 597 C C . LEU A 1 80 ? -2.307 9.266 -0.559 1.00 91.75 80 LEU A C 1
ATOM 599 O O . LEU A 1 80 ? -1.673 9.680 0.408 1.00 91.75 80 LEU A O 1
ATOM 603 N N . ARG A 1 81 ? -3.549 9.671 -0.828 1.00 92.19 81 ARG A N 1
ATOM 604 C CA . ARG A 1 81 ? -4.348 10.511 0.069 1.00 92.19 81 ARG A CA 1
ATOM 605 C C . ARG A 1 81 ? -5.327 9.630 0.824 1.00 92.19 81 ARG A C 1
ATOM 607 O O . ARG A 1 81 ? -6.035 8.846 0.199 1.00 92.19 81 ARG A O 1
ATOM 614 N N . ILE A 1 82 ? -5.375 9.791 2.138 1.00 91.00 82 ILE A N 1
ATOM 615 C CA . ILE A 1 82 ? -6.278 9.055 3.020 1.00 91.00 82 ILE A CA 1
ATOM 616 C C . ILE A 1 82 ? -7.259 10.005 3.705 1.00 91.00 82 ILE A C 1
ATOM 618 O O . ILE A 1 82 ? -6.977 11.192 3.875 1.00 91.00 82 ILE A O 1
ATOM 622 N N . THR A 1 83 ? -8.414 9.483 4.089 1.00 88.62 83 THR A N 1
ATOM 623 C CA . THR A 1 83 ? -9.404 10.158 4.931 1.00 88.62 83 THR A CA 1
ATOM 624 C C . THR A 1 83 ? -9.677 9.272 6.138 1.00 88.62 83 THR A C 1
ATOM 626 O O . THR A 1 83 ? -10.082 8.123 5.971 1.00 88.62 83 THR A O 1
ATOM 629 N N . ASP A 1 84 ? -9.400 9.810 7.322 1.00 82.62 84 ASP A N 1
ATOM 630 C CA . ASP A 1 84 ? -9.643 9.195 8.633 1.00 82.62 84 ASP A CA 1
ATOM 631 C C . ASP A 1 84 ? -11.140 9.263 9.007 1.00 82.62 84 ASP A C 1
ATOM 633 O O . ASP A 1 84 ? -11.884 10.056 8.415 1.00 82.62 84 ASP A O 1
ATOM 637 N N . THR A 1 85 ? -11.585 8.406 9.931 1.00 69.62 85 THR A N 1
ATOM 638 C CA . THR A 1 85 ? -12.980 8.332 10.430 1.00 69.62 85 THR A CA 1
ATOM 639 C C . THR A 1 85 ? -13.276 9.250 11.607 1.00 69.62 85 THR A C 1
ATOM 641 O O . THR A 1 85 ? -12.495 9.224 12.581 1.00 69.62 85 THR A O 1
#

Secondary structure (DSSP, 8-state):
--S-HHHHHHHHHHHHHSBTT--SS-TT-SB-IIIIITTS---HHHHHHHHHHHHHTSTTEEEEEEEEEE-TTS-EEEEEEEEE-

Sequence (85 aa):
ITDNPHAVAQDVACACSTFLGECWYDSTSGIPYWSRILGHWPGTQLVNATLQQEALKLPTVSAAICQVTVDKARTVTGVLRITDT

Organism: NCBI:txid90105

pLDDT: mean 86.49, std 8.54, range [40.75, 93.88]

Radius of gyration: 13.26 Å; chains: 1; bounding box: 26×26×37 Å